Protein AF-A0A2E8SWQ8-F1 (afdb_monomer_lite)

Foldseek 3Di:
DPPDDDPPDDDDDDPDWDDDWAFDDWDWDQDPVRATWIKTATDWDDTPNDTDGIDTLGHPVSD

Structure (mmCIF, N/CA/C/O backbone):
data_AF-A0A2E8SWQ8-F1
#
_entry.id   AF-A0A2E8SWQ8-F1
#
loop_
_atom_site.group_PDB
_atom_site.id
_atom_site.type_symbol
_atom_site.label_atom_id
_atom_site.label_alt_id
_atom_site.label_comp_id
_atom_site.label_asym_id
_atom_site.label_entity_id
_atom_site.label_seq_id
_atom_site.pdbx_PDB_ins_code
_atom_site.Cartn_x
_atom_site.Cartn_y
_atom_site.Cartn_z
_atom_site.occupancy
_atom_site.B_iso_or_equiv
_atom_site.auth_seq_id
_atom_site.auth_comp_id
_atom_site.auth_asym_id
_atom_site.auth_atom_id
_atom_site.pdbx_PDB_model_num
ATOM 1 N N . MET A 1 1 ? 11.859 13.250 -36.431 1.00 52.59 1 MET A N 1
ATOM 2 C CA . MET A 1 1 ? 11.806 13.869 -35.089 1.00 52.59 1 MET A CA 1
ATOM 3 C C . MET A 1 1 ? 11.431 12.790 -34.090 1.00 52.59 1 MET A C 1
ATOM 5 O O . MET A 1 1 ? 10.489 12.061 -34.368 1.00 52.59 1 MET A O 1
ATOM 9 N N . THR A 1 2 ? 12.142 12.654 -32.970 1.00 60.16 2 THR A N 1
ATOM 10 C CA . THR A 1 2 ? 11.658 11.843 -31.841 1.00 60.16 2 THR A CA 1
ATOM 11 C C . THR A 1 2 ? 11.017 12.807 -30.853 1.00 60.16 2 THR A C 1
ATOM 13 O O . THR A 1 2 ? 11.725 13.536 -30.172 1.00 60.16 2 THR A O 1
ATOM 16 N N . ALA A 1 3 ? 9.686 12.869 -30.829 1.00 78.25 3 ALA A N 1
ATOM 17 C CA . ALA A 1 3 ? 8.943 13.809 -29.983 1.00 78.25 3 ALA A CA 1
ATOM 18 C C . ALA A 1 3 ? 8.732 13.302 -28.540 1.00 78.25 3 ALA A C 1
ATOM 20 O O . ALA A 1 3 ? 8.245 14.048 -27.703 1.00 78.25 3 ALA A O 1
ATOM 21 N N . HIS A 1 4 ? 9.092 12.043 -28.250 1.00 85.44 4 HIS A N 1
ATOM 22 C CA . HIS A 1 4 ? 8.690 11.354 -27.017 1.00 85.44 4 HIS A CA 1
ATOM 23 C C . HIS A 1 4 ? 9.856 10.858 -26.132 1.00 85.44 4 HIS A C 1
ATOM 25 O O . HIS A 1 4 ? 9.687 10.750 -24.924 1.00 85.44 4 HIS A O 1
ATOM 31 N N . HIS A 1 5 ? 11.044 10.562 -26.688 1.00 85.81 5 HIS A N 1
ATOM 32 C CA . HIS A 1 5 ? 12.195 10.045 -25.913 1.00 85.81 5 HIS A CA 1
ATOM 33 C C . HIS A 1 5 ? 13.547 10.147 -26.660 1.00 85.81 5 HIS A C 1
ATOM 35 O O . HIS A 1 5 ? 13.559 10.113 -27.901 1.00 85.81 5 HIS A O 1
ATOM 41 N N . PRO A 1 6 ? 14.680 10.256 -25.932 1.00 89.69 6 PRO A N 1
ATOM 42 C CA . PRO A 1 6 ? 16.030 10.279 -26.503 1.00 89.69 6 PRO A CA 1
ATOM 43 C C . PRO A 1 6 ? 16.433 8.922 -27.108 1.00 89.69 6 PRO A C 1
ATOM 45 O O . PRO A 1 6 ? 15.983 7.875 -26.664 1.00 89.69 6 PRO A O 1
ATOM 48 N N . ARG A 1 7 ? 17.306 8.935 -28.128 1.00 86.62 7 ARG A N 1
ATOM 49 C CA . ARG A 1 7 ? 17.768 7.708 -28.825 1.00 86.62 7 ARG A CA 1
ATOM 50 C C . ARG A 1 7 ? 18.986 7.043 -28.176 1.00 86.62 7 ARG A C 1
ATOM 52 O O . ARG A 1 7 ? 19.315 5.920 -28.527 1.00 86.62 7 ARG A O 1
ATOM 59 N N . TRP A 1 8 ? 19.677 7.758 -27.290 1.00 90.44 8 TRP A N 1
ATOM 60 C CA . TRP A 1 8 ? 20.946 7.347 -26.679 1.00 90.44 8 TRP A CA 1
ATOM 61 C C . TRP A 1 8 ? 20.798 6.899 -25.217 1.00 90.44 8 TRP A C 1
ATOM 63 O O . TRP A 1 8 ? 21.787 6.540 -24.588 1.00 90.44 8 TRP A O 1
ATOM 73 N N . ALA A 1 9 ? 19.579 6.911 -24.674 1.00 89.38 9 ALA A N 1
ATOM 74 C CA . ALA A 1 9 ? 19.284 6.476 -23.314 1.00 89.38 9 ALA A CA 1
ATOM 75 C C . ALA A 1 9 ? 17.935 5.749 -23.258 1.00 89.38 9 ALA A C 1
ATOM 77 O O . ALA A 1 9 ? 17.037 6.024 -24.053 1.00 89.38 9 ALA A O 1
ATOM 78 N N . LEU A 1 10 ? 17.803 4.842 -22.291 1.00 92.00 10 LEU A N 1
ATOM 79 C CA . LEU A 1 10 ? 16.609 4.042 -22.025 1.00 92.00 10 LEU A CA 1
ATOM 80 C C . LEU A 1 10 ? 16.391 3.966 -20.508 1.00 92.00 10 LEU A C 1
ATOM 82 O O . LEU A 1 10 ? 17.355 3.870 -19.751 1.00 92.00 10 LEU A O 1
ATOM 86 N N . ALA A 1 11 ? 15.131 3.955 -20.070 1.00 92.75 11 ALA A N 1
ATOM 87 C CA . ALA A 1 11 ? 14.779 3.613 -18.695 1.00 92.75 11 ALA A CA 1
ATOM 88 C C . ALA A 1 11 ? 14.608 2.093 -18.550 1.00 92.75 11 ALA A C 1
ATOM 90 O O . ALA A 1 11 ? 13.687 1.512 -19.128 1.00 92.75 11 ALA A O 1
ATOM 91 N N . TRP A 1 12 ? 15.467 1.457 -17.754 1.00 91.94 12 TRP A N 1
ATOM 92 C CA . TRP A 1 12 ? 15.294 0.063 -17.349 1.00 91.94 12 TRP A CA 1
ATOM 93 C C . TRP A 1 12 ? 14.379 0.000 -16.124 1.00 91.94 12 TRP A C 1
ATOM 95 O O . TRP A 1 12 ? 14.789 0.358 -15.021 1.00 91.94 12 TRP A O 1
ATOM 105 N N . LYS A 1 13 ? 13.118 -0.397 -16.319 1.00 93.62 13 LYS A N 1
ATOM 106 C CA . LYS A 1 13 ? 12.140 -0.480 -15.228 1.00 93.62 13 LYS A CA 1
ATOM 107 C C . LYS A 1 13 ? 12.257 -1.817 -14.502 1.00 93.62 13 LYS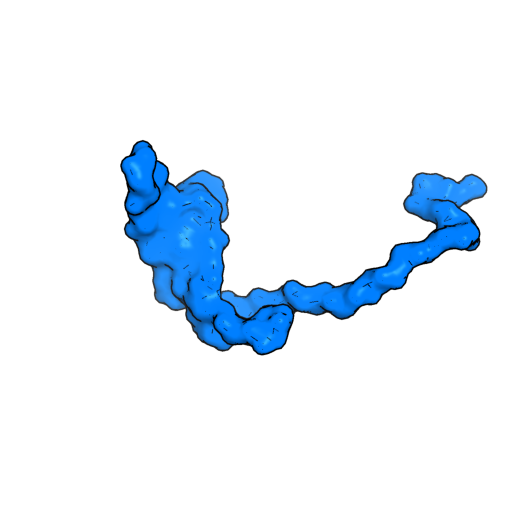 A C 1
ATOM 109 O O . LYS A 1 13 ? 12.341 -2.865 -15.139 1.00 93.62 13 LYS A O 1
ATOM 114 N N . PHE A 1 14 ? 12.213 -1.769 -13.176 1.00 89.25 14 PHE A N 1
ATOM 115 C CA . PHE A 1 14 ? 12.007 -2.963 -12.364 1.00 89.25 14 PHE A CA 1
ATOM 116 C C . PHE A 1 14 ? 10.577 -3.492 -12.540 1.00 89.25 14 PHE A C 1
ATOM 118 O O . PHE A 1 14 ? 9.698 -2.721 -12.946 1.00 89.25 14 PHE A O 1
ATOM 125 N N . PRO A 1 15 ? 10.336 -4.788 -12.262 1.00 86.38 15 PRO A N 1
ATOM 126 C CA . PRO A 1 15 ? 8.987 -5.333 -12.242 1.00 86.38 15 PRO A CA 1
ATOM 127 C C . PRO A 1 15 ? 8.092 -4.482 -11.329 1.00 86.38 15 PRO A C 1
ATOM 129 O O . PRO A 1 15 ? 8.480 -4.231 -10.186 1.00 86.38 15 PRO A O 1
ATOM 132 N N . PRO A 1 16 ? 6.943 -3.992 -11.821 1.00 85.25 16 PRO A N 1
ATOM 133 C CA . PRO A 1 16 ? 6.001 -3.285 -10.973 1.00 85.25 16 PRO A CA 1
ATOM 134 C C . PRO A 1 16 ? 5.416 -4.267 -9.959 1.00 85.25 16 PRO A C 1
ATOM 136 O O . PRO A 1 16 ? 5.052 -5.392 -10.308 1.00 85.25 16 PRO A O 1
ATOM 139 N N . GLU A 1 17 ? 5.328 -3.838 -8.708 1.00 87.12 17 GLU A N 1
ATOM 140 C CA . GLU A 1 17 ? 4.710 -4.615 -7.643 1.00 87.12 17 GLU A CA 1
ATOM 141 C C . GLU A 1 17 ? 3.375 -3.983 -7.281 1.00 87.12 17 GLU A C 1
ATOM 143 O O . GLU A 1 17 ? 3.302 -2.969 -6.591 1.00 87.12 17 GLU A O 1
ATOM 148 N N . GLU A 1 18 ? 2.313 -4.604 -7.767 1.00 89.94 18 GLU A N 1
ATOM 149 C CA . GLU A 1 18 ? 0.939 -4.236 -7.467 1.00 89.94 18 GLU A CA 1
ATOM 150 C C . GLU A 1 18 ? 0.201 -5.498 -7.046 1.00 89.94 18 GLU A C 1
ATOM 152 O O . GLU A 1 18 ? 0.442 -6.585 -7.580 1.00 89.94 18 GLU A O 1
ATOM 157 N N . ALA A 1 19 ? -0.700 -5.365 -6.079 1.00 89.88 19 ALA A N 1
ATOM 158 C CA . ALA A 1 19 ? -1.500 -6.485 -5.631 1.00 89.88 19 ALA A CA 1
ATOM 159 C C . ALA A 1 19 ? -2.946 -6.058 -5.412 1.00 89.88 19 ALA A C 1
ATOM 161 O O . ALA A 1 19 ? -3.230 -5.091 -4.709 1.00 89.88 19 ALA A O 1
ATOM 162 N N . ALA A 1 20 ? -3.863 -6.817 -6.007 1.00 93.00 20 ALA A N 1
ATOM 163 C CA . ALA A 1 20 ? -5.282 -6.696 -5.728 1.00 93.00 20 ALA A CA 1
ATOM 164 C C . ALA A 1 20 ? -5.614 -7.501 -4.466 1.00 93.00 20 ALA A C 1
ATOM 166 O O . ALA A 1 20 ? -5.119 -8.618 -4.289 1.00 93.00 20 ALA A O 1
ATOM 167 N N . SER A 1 21 ? -6.453 -6.943 -3.599 1.00 94.75 21 SER A N 1
ATOM 168 C CA . SER A 1 21 ? -6.974 -7.628 -2.417 1.00 94.75 21 SER A CA 1
ATOM 169 C C . SER A 1 21 ? -8.431 -7.239 -2.171 1.00 94.75 21 SER A C 1
ATOM 171 O O . SER A 1 21 ? -8.949 -6.300 -2.777 1.00 94.75 21 SER A O 1
ATOM 173 N N . VAL A 1 22 ? -9.100 -7.988 -1.299 1.00 95.50 22 VAL A N 1
ATOM 174 C CA . VAL A 1 22 ? -10.480 -7.737 -0.881 1.00 95.50 22 VAL A CA 1
ATOM 175 C C . VAL A 1 22 ? -10.468 -6.821 0.338 1.00 95.50 22 VAL A C 1
ATOM 177 O O . VAL A 1 22 ? -9.790 -7.118 1.323 1.00 95.50 22 VAL A O 1
ATOM 180 N N . LEU A 1 23 ? -11.234 -5.730 0.276 1.00 95.50 23 LEU A N 1
ATOM 181 C CA . LEU A 1 23 ? -11.500 -4.866 1.424 1.00 95.50 23 LEU A CA 1
ATOM 182 C C . LEU A 1 23 ? -12.410 -5.602 2.414 1.00 95.50 23 LEU A C 1
ATOM 184 O O . LEU A 1 23 ? -13.509 -6.017 2.051 1.00 95.50 23 LEU A O 1
ATOM 188 N N . LEU A 1 24 ? -11.937 -5.775 3.645 1.00 96.38 24 LEU A N 1
ATOM 189 C CA . LEU A 1 24 ? -12.663 -6.464 4.711 1.00 96.38 24 LEU A CA 1
ATOM 190 C C . LEU A 1 24 ? -13.397 -5.480 5.622 1.00 96.38 24 LEU A C 1
ATOM 192 O O . LEU A 1 24 ? -14.540 -5.736 5.983 1.00 96.38 24 LEU A O 1
ATOM 196 N N . ASP A 1 25 ? -12.741 -4.379 5.995 1.00 95.62 25 ASP A N 1
ATOM 197 C CA . ASP A 1 25 ? -13.301 -3.364 6.893 1.00 95.62 25 ASP A CA 1
ATOM 198 C C . ASP A 1 25 ? -12.553 -2.025 6.761 1.00 95.62 25 ASP A C 1
ATOM 200 O O . ASP A 1 25 ? -11.460 -1.976 6.190 1.00 95.62 25 ASP A O 1
ATOM 204 N N . VAL A 1 26 ? -13.114 -0.944 7.309 1.00 94.56 26 VAL A N 1
ATOM 205 C CA . VAL A 1 26 ? -12.475 0.376 7.404 1.00 94.56 26 VAL A CA 1
ATOM 206 C C . VAL A 1 26 ? -12.526 0.877 8.847 1.00 94.56 26 VAL A C 1
ATOM 208 O O . VAL A 1 26 ? -13.582 1.219 9.376 1.00 94.56 26 VAL A O 1
ATOM 211 N N . GLU A 1 27 ? -11.354 0.977 9.469 1.00 94.12 27 GLU A N 1
ATOM 212 C CA . GLU A 1 27 ? -11.181 1.541 10.804 1.00 94.12 27 GLU A CA 1
ATOM 213 C C . GLU A 1 27 ? -10.900 3.049 10.714 1.00 94.12 27 GLU A C 1
ATOM 215 O O . GLU A 1 27 ? -10.094 3.505 9.901 1.00 94.12 27 GLU A O 1
ATOM 220 N N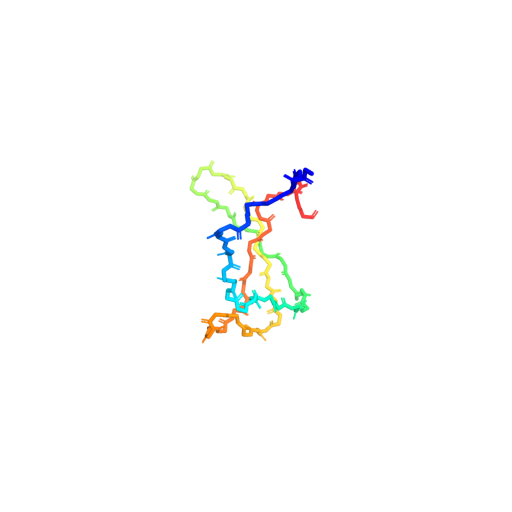 . TRP A 1 28 ? -11.536 3.840 11.579 1.00 92.88 28 TRP A N 1
ATOM 221 C CA . TRP A 1 28 ? -11.362 5.293 11.618 1.00 92.88 28 TRP A CA 1
ATOM 222 C C . TRP A 1 28 ? -10.462 5.688 12.783 1.00 92.88 28 TRP A C 1
ATOM 224 O O . TRP A 1 28 ? -10.829 5.541 13.949 1.00 92.88 28 TRP A O 1
ATOM 234 N N . GLN A 1 29 ? -9.275 6.200 12.469 1.00 91.00 29 GLN A N 1
ATOM 235 C CA . GLN A 1 29 ? -8.284 6.592 13.464 1.00 91.00 29 GLN A CA 1
ATOM 236 C C . GLN A 1 29 ? -8.281 8.104 13.664 1.00 91.00 29 GLN A C 1
ATOM 238 O O . GLN A 1 29 ? -8.135 8.862 12.708 1.00 91.00 29 GLN A O 1
ATOM 243 N N . THR A 1 30 ? -8.377 8.553 14.915 1.00 93.38 30 THR A N 1
ATOM 244 C CA . THR A 1 30 ? -8.264 9.976 15.256 1.00 93.38 30 THR A CA 1
ATOM 245 C C . THR A 1 30 ? -6.820 10.313 15.611 1.00 93.38 30 THR A C 1
ATOM 247 O O . THR A 1 30 ? -6.272 9.834 16.604 1.00 93.38 30 THR A O 1
ATOM 250 N N . GLY A 1 31 ? -6.189 11.154 14.798 1.00 90.69 31 GLY A N 1
ATOM 251 C CA . GLY A 1 31 ? -4.852 11.680 15.035 1.00 90.69 31 GLY A CA 1
ATOM 252 C C . GLY A 1 31 ? -4.809 12.689 16.184 1.00 90.69 31 GLY A C 1
ATOM 253 O O . GLY A 1 31 ? -5.822 13.235 16.618 1.00 90.69 31 GLY A O 1
ATOM 254 N N . ARG A 1 32 ? -3.595 13.008 16.647 1.00 94.00 32 ARG A N 1
ATOM 255 C CA . ARG A 1 32 ? -3.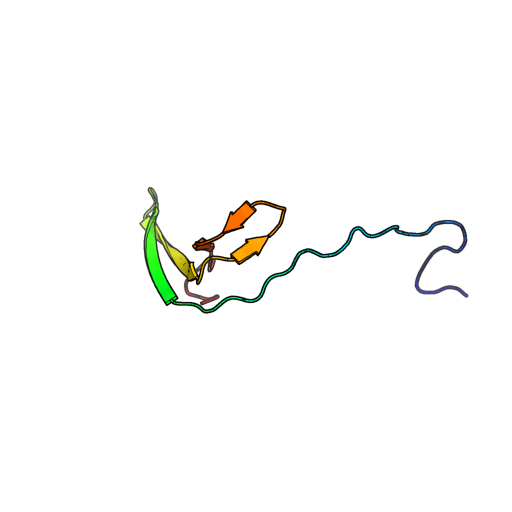360 13.928 17.779 1.00 94.00 32 ARG A CA 1
ATOM 256 C C . ARG A 1 32 ? -3.985 15.318 17.590 1.00 94.00 32 ARG A C 1
ATOM 258 O O . ARG A 1 32 ? -4.330 15.967 18.569 1.00 94.00 32 ARG A O 1
ATOM 265 N N . THR A 1 33 ? -4.105 15.781 16.349 1.00 93.25 33 THR A N 1
ATOM 266 C CA . THR A 1 33 ? -4.678 17.087 15.987 1.00 93.25 33 THR A CA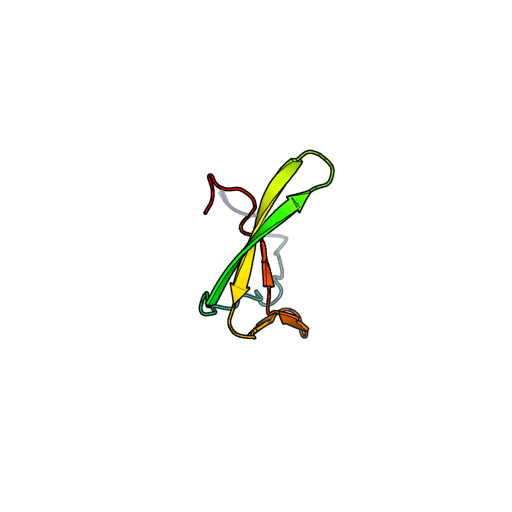 1
ATOM 267 C C . THR A 1 33 ? -6.180 17.031 15.692 1.00 93.25 33 THR A C 1
ATOM 269 O O . THR A 1 33 ? -6.744 18.037 15.280 1.00 93.25 33 THR A O 1
ATOM 272 N N . GLY A 1 34 ? -6.830 15.875 15.871 1.00 90.38 34 GLY A N 1
ATOM 273 C CA . GLY A 1 34 ? -8.251 15.675 15.569 1.00 90.38 34 GLY A CA 1
ATOM 274 C C . GLY A 1 34 ? -8.552 15.253 14.127 1.00 90.38 34 GLY A C 1
ATOM 275 O O . GLY A 1 34 ? -9.715 15.040 13.802 1.00 90.38 34 GLY A O 1
ATOM 276 N N . ASN A 1 35 ? -7.536 15.092 13.269 1.00 89.38 35 ASN A N 1
ATOM 277 C CA . ASN A 1 35 ? -7.739 14.536 11.927 1.00 89.38 35 ASN A CA 1
ATOM 278 C C . ASN A 1 35 ? -8.219 13.087 12.013 1.00 89.38 35 ASN A C 1
ATOM 280 O O . ASN A 1 35 ? -7.606 12.285 12.715 1.00 89.38 35 ASN A O 1
ATOM 284 N N . ILE A 1 36 ? -9.271 12.757 11.267 1.00 90.94 36 ILE A N 1
ATOM 285 C CA . ILE A 1 36 ? -9.800 11.397 11.176 1.00 90.94 36 ILE A CA 1
ATOM 286 C C . ILE A 1 36 ? -9.267 10.763 9.890 1.00 90.94 36 ILE A C 1
ATOM 288 O O . ILE A 1 36 ? -9.594 11.214 8.791 1.00 90.94 36 ILE A O 1
ATOM 292 N N . THR A 1 37 ? -8.450 9.724 10.036 1.00 92.19 37 THR A N 1
ATOM 293 C CA . THR A 1 37 ? -7.838 8.996 8.924 1.00 92.19 37 THR A CA 1
ATOM 294 C C . THR A 1 37 ? -8.506 7.628 8.767 1.00 92.19 37 THR A C 1
ATOM 296 O O . THR A 1 37 ? -8.477 6.836 9.714 1.00 92.19 37 THR A O 1
ATOM 299 N N . PRO A 1 38 ? -9.089 7.324 7.597 1.00 95.00 38 PRO A N 1
ATOM 300 C CA . PRO A 1 38 ? -9.592 5.991 7.286 1.00 95.00 38 PRO A CA 1
ATOM 301 C C . PRO A 1 38 ? -8.443 5.024 6.972 1.00 95.00 38 PRO A C 1
ATOM 303 O O . PRO A 1 38 ? -7.603 5.285 6.104 1.00 95.00 38 PRO A O 1
ATOM 306 N N . VAL A 1 39 ? -8.427 3.883 7.656 1.00 95.38 39 VAL A N 1
ATOM 307 C CA . VAL A 1 39 ? -7.491 2.779 7.426 1.00 95.38 39 VAL A CA 1
ATOM 308 C C . VAL A 1 39 ? -8.281 1.542 7.014 1.00 95.38 39 VAL A C 1
ATOM 310 O O . VAL A 1 39 ? -9.071 1.003 7.783 1.00 95.38 39 VAL A O 1
ATOM 313 N N . ALA A 1 40 ? -8.050 1.075 5.794 1.00 95.81 40 ALA A N 1
ATOM 314 C CA . ALA A 1 40 ? -8.649 -0.136 5.261 1.00 95.81 40 ALA A CA 1
ATOM 315 C C . ALA A 1 40 ? -7.926 -1.383 5.784 1.00 95.81 40 ALA A C 1
ATOM 317 O O . ALA A 1 40 ? -6.700 -1.493 5.689 1.00 95.81 40 ALA A O 1
ATOM 318 N N . ARG A 1 41 ? -8.693 -2.353 6.282 1.00 96.44 41 ARG A N 1
ATOM 319 C CA . ARG A 1 41 ? -8.245 -3.730 6.503 1.00 96.44 41 ARG A CA 1
ATOM 320 C C . ARG A 1 41 ? -8.529 -4.543 5.255 1.00 96.44 41 ARG A C 1
ATOM 322 O O . ARG A 1 41 ? -9.664 -4.579 4.784 1.00 96.44 41 ARG A O 1
ATOM 329 N N . ILE A 1 42 ? -7.515 -5.217 4.739 1.00 96.69 42 ILE A N 1
ATOM 330 C CA . ILE A 1 42 ? -7.615 -6.029 3.528 1.00 96.69 42 ILE A CA 1
ATOM 331 C C . ILE A 1 42 ? -7.279 -7.485 3.834 1.00 96.69 42 ILE A C 1
ATOM 333 O O . ILE A 1 42 ? -6.620 -7.785 4.830 1.00 96.69 42 ILE A O 1
ATOM 337 N N . ALA A 1 43 ? -7.711 -8.400 2.967 1.00 96.25 43 ALA A N 1
ATOM 338 C CA . ALA A 1 43 ? -7.214 -9.768 3.022 1.00 96.25 43 ALA A CA 1
ATOM 339 C C . ALA A 1 43 ? -5.673 -9.760 2.877 1.00 96.25 43 ALA A C 1
ATOM 341 O O . ALA A 1 43 ? -5.163 -9.027 2.017 1.00 96.25 43 ALA A O 1
ATOM 342 N N . PRO A 1 44 ? -4.928 -10.533 3.694 1.00 95.75 44 PRO A N 1
ATOM 343 C CA . PRO A 1 44 ? -3.468 -10.504 3.683 1.00 95.75 44 PRO A CA 1
ATOM 344 C C . PRO A 1 44 ? -2.905 -10.761 2.286 1.00 95.75 44 PRO A C 1
ATOM 346 O O . PRO A 1 44 ? -3.257 -11.754 1.647 1.00 95.75 44 PRO A O 1
ATOM 349 N N . GLN A 1 45 ? -2.027 -9.873 1.816 1.00 94.62 45 GLN A N 1
ATOM 350 C CA . GLN A 1 45 ? -1.486 -9.937 0.460 1.00 94.62 45 GLN A CA 1
ATOM 351 C C . GLN A 1 45 ? 0.001 -9.578 0.424 1.00 94.62 45 GLN A C 1
ATOM 353 O O . GLN A 1 45 ? 0.467 -8.756 1.212 1.00 94.62 45 GLN A O 1
ATOM 358 N N . ARG A 1 46 ? 0.776 -10.204 -0.473 1.00 93.00 46 ARG A N 1
ATOM 359 C CA . ARG A 1 46 ? 2.231 -9.983 -0.553 1.00 93.00 46 ARG A CA 1
ATOM 360 C C . ARG A 1 46 ? 2.589 -8.877 -1.549 1.00 93.00 46 ARG A C 1
ATOM 362 O O . ARG A 1 46 ? 2.241 -8.978 -2.719 1.00 93.00 46 ARG A O 1
ATOM 369 N N . VAL A 1 47 ? 3.332 -7.871 -1.087 1.00 91.50 47 VAL A N 1
ATOM 370 C CA . VAL A 1 47 ? 3.857 -6.736 -1.874 1.00 91.50 47 VAL A CA 1
ATOM 371 C C . VAL A 1 47 ? 5.279 -6.455 -1.383 1.00 91.50 47 VAL A C 1
ATOM 373 O O . VAL A 1 47 ? 5.498 -6.464 -0.177 1.00 91.50 47 VAL A O 1
ATOM 376 N N . GLY A 1 48 ? 6.280 -6.269 -2.247 1.00 87.81 48 GLY A N 1
ATOM 377 C CA . GLY A 1 48 ? 7.647 -5.934 -1.798 1.00 87.81 48 GLY A CA 1
ATOM 378 C C . GLY A 1 48 ? 8.325 -6.966 -0.914 1.00 87.81 48 GLY A C 1
ATOM 379 O O . GLY A 1 48 ? 9.187 -6.621 -0.111 1.00 87.81 48 GLY A O 1
ATOM 380 N N . GLY A 1 49 ? 7.912 -8.232 -1.007 1.00 89.19 49 GLY A N 1
ATOM 381 C CA . GLY A 1 49 ? 8.409 -9.298 -0.136 1.00 89.19 49 GLY A CA 1
ATOM 382 C C . GLY A 1 49 ? 7.851 -9.273 1.292 1.00 89.19 49 GLY A C 1
ATOM 383 O O . GLY A 1 49 ? 8.212 -10.147 2.078 1.00 89.19 49 GLY A O 1
ATOM 384 N N . VAL A 1 50 ? 6.941 -8.350 1.619 1.00 93.38 50 VAL A N 1
ATOM 385 C CA . VAL A 1 50 ? 6.246 -8.282 2.912 1.00 93.38 50 VAL A CA 1
ATOM 386 C C . VAL A 1 50 ? 4.760 -8.604 2.757 1.00 93.38 50 VAL A C 1
ATOM 388 O O . VAL A 1 50 ? 4.169 -8.398 1.698 1.00 93.38 50 VAL A O 1
ATOM 391 N N . THR A 1 51 ? 4.147 -9.136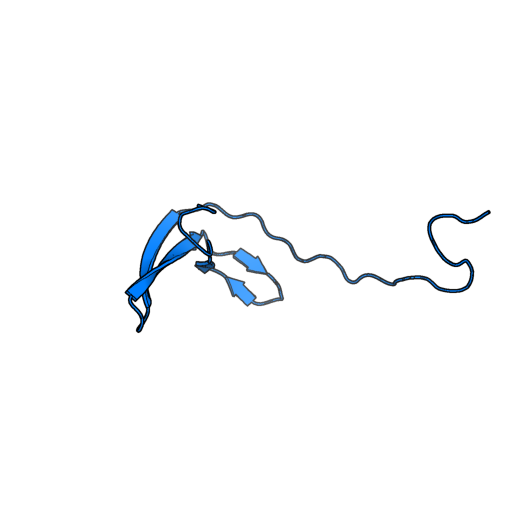 3.813 1.00 95.19 51 THR A N 1
ATOM 392 C CA . THR A 1 51 ? 2.694 -9.337 3.866 1.00 95.19 51 THR A CA 1
ATOM 393 C C . THR A 1 51 ? 2.039 -8.074 4.409 1.00 95.19 51 THR A C 1
ATOM 395 O O . THR A 1 51 ? 2.403 -7.602 5.484 1.00 95.19 51 THR A O 1
ATOM 398 N N . VAL A 1 52 ? 1.080 -7.535 3.663 1.00 95.19 52 VAL A N 1
ATOM 399 C CA . VAL A 1 52 ? 0.327 -6.326 3.995 1.00 95.19 52 VAL A CA 1
ATOM 400 C C . VAL A 1 52 ? -1.117 -6.708 4.307 1.00 95.19 52 VAL A C 1
ATOM 402 O O . VAL A 1 52 ? -1.755 -7.421 3.535 1.00 95.19 52 VAL A O 1
ATOM 405 N N . GLU A 1 53 ? -1.629 -6.212 5.432 1.00 95.81 53 GLU A N 1
ATOM 406 C CA . GLU A 1 53 ? -3.017 -6.420 5.884 1.00 95.81 53 GLU A CA 1
ATOM 407 C C . GLU A 1 53 ? -3.784 -5.100 6.063 1.00 95.81 53 GLU A C 1
ATOM 409 O O . GLU A 1 53 ? -5.007 -5.096 6.207 1.00 95.81 53 GLU A O 1
ATOM 414 N N . ASN A 1 54 ? -3.081 -3.964 6.025 1.00 94.06 54 ASN A N 1
ATOM 415 C CA . ASN A 1 54 ? -3.653 -2.638 6.209 1.00 94.06 54 ASN A CA 1
ATOM 416 C C . ASN A 1 54 ? -3.171 -1.685 5.119 1.00 94.06 54 ASN A C 1
ATOM 418 O O . ASN A 1 54 ? -1.993 -1.685 4.764 1.00 94.06 54 ASN A O 1
ATOM 422 N N . THR A 1 55 ? -4.069 -0.831 4.640 1.00 93.50 55 THR A N 1
ATOM 423 C CA . THR A 1 55 ? -3.742 0.255 3.715 1.00 93.50 55 THR A CA 1
ATOM 424 C C . THR A 1 55 ? -4.451 1.543 4.123 1.00 93.50 55 THR A C 1
ATOM 426 O O . THR A 1 55 ? -5.506 1.513 4.752 1.00 93.50 55 THR A O 1
ATOM 429 N N . THR A 1 56 ? -3.859 2.691 3.809 1.00 92.00 56 THR A N 1
ATOM 430 C CA . THR A 1 56 ? -4.475 3.999 4.063 1.00 92.00 56 THR A CA 1
ATOM 431 C C . THR A 1 56 ? -5.447 4.342 2.939 1.00 92.00 56 THR A C 1
ATOM 433 O O . THR A 1 56 ? -5.144 4.090 1.775 1.00 92.00 56 THR A O 1
ATOM 436 N N . LEU A 1 57 ? -6.596 4.927 3.279 1.00 92.75 57 LEU A N 1
ATOM 437 C CA . LEU A 1 57 ? -7.502 5.557 2.308 1.00 92.75 57 LEU A CA 1
ATOM 438 C C . LEU A 1 57 ? -7.359 7.089 2.315 1.00 92.75 57 LEU A C 1
ATOM 440 O O . LEU A 1 57 ? -8.207 7.801 1.796 1.00 92.75 57 LEU A O 1
ATOM 444 N N . HIS A 1 58 ? -6.280 7.592 2.925 1.00 88.12 58 HIS A N 1
ATOM 445 C CA . HIS A 1 58 ? -5.889 8.999 3.024 1.00 88.12 58 HIS A CA 1
ATOM 446 C C . HIS A 1 58 ? -6.875 9.900 3.775 1.00 88.12 58 HIS A C 1
ATOM 448 O O . HIS A 1 58 ? -6.548 10.373 4.866 1.00 88.12 58 HIS A O 1
ATOM 454 N N . ASN A 1 59 ? -8.048 10.180 3.208 1.00 85.31 59 ASN A N 1
ATOM 455 C CA . ASN A 1 59 ? -9.029 11.098 3.771 1.00 85.31 59 ASN A CA 1
ATOM 456 C C . ASN A 1 59 ? -10.465 10.747 3.331 1.00 85.31 59 ASN A C 1
ATOM 458 O O . ASN A 1 59 ? -10.645 10.117 2.298 1.00 85.31 59 ASN A O 1
ATOM 462 N N . PRO A 1 60 ? -11.501 11.195 4.066 1.00 76.44 60 PRO A N 1
ATOM 463 C CA . PRO A 1 60 ? -12.899 10.889 3.744 1.00 76.44 60 PRO A CA 1
ATOM 464 C C . PRO A 1 60 ? -13.380 11.331 2.352 1.00 76.44 60 PRO A C 1
ATOM 466 O O . PRO A 1 60 ? -14.406 10.841 1.901 1.00 76.44 60 PRO A O 1
ATOM 469 N N . GLY A 1 61 ? -12.706 12.283 1.696 1.00 75.56 61 GLY A N 1
ATOM 470 C CA . GLY A 1 61 ? -13.051 12.726 0.340 1.00 75.56 61 GLY A CA 1
ATOM 471 C C . GLY A 1 61 ? -12.503 11.817 -0.765 1.00 75.56 61 GLY A C 1
ATOM 472 O O . GLY A 1 61 ? -12.890 11.975 -1.919 1.00 75.56 61 GLY A O 1
ATOM 473 N N . GLU A 1 62 ? -11.613 10.891 -0.410 1.00 70.94 62 GLU A N 1
ATOM 474 C CA . GLU A 1 62 ? -10.972 9.913 -1.297 1.00 70.94 62 GLU A CA 1
ATOM 475 C C . GLU A 1 62 ? -11.433 8.468 -1.024 1.00 70.94 62 GLU A C 1
ATOM 477 O O . GLU A 1 62 ? -11.000 7.555 -1.727 1.00 70.94 62 GLU A O 1
ATOM 482 N N . VAL A 1 63 ? -12.302 8.272 -0.020 1.00 71.50 63 VAL A N 1
ATOM 483 C CA . VAL A 1 63 ? -12.929 6.983 0.340 1.00 71.50 63 VAL A CA 1
ATOM 484 C C . VAL A 1 63 ? -14.087 6.651 -0.593 1.00 71.50 63 VAL A C 1
ATOM 486 O O . VAL A 1 63 ? -14.930 7.545 -0.832 1.00 71.50 63 VAL A O 1
#

Secondary structure (DSSP, 8-state):
--SS--SS----PPPP------EEEEEEEE-TTS-EEEEEEEEEEEETTEEEEEEE--STTT-

Radius of gyration: 18.62 Å; chains: 1; bounding box: 34×28×53 Å

pLDDT: mean 89.54, std 8.3, ra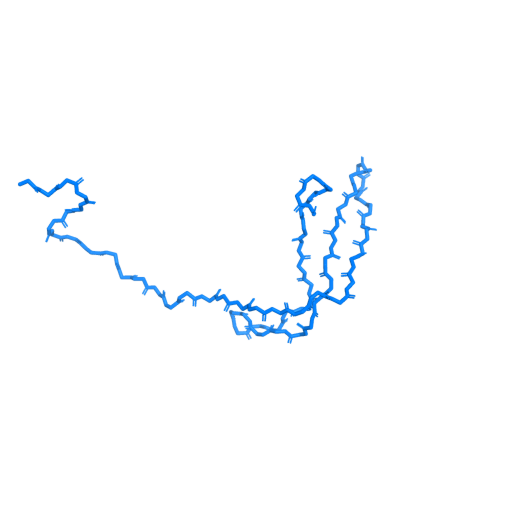nge [52.59, 96.69]

Sequence (63 aa):
MTAHHPRWALAWKFPPEEAASVLLDVEWQTGRTGNITPVARIAPQRVGGVTVENTTLHNPGEV